Protein AF-A0A8C6X3R0-F1 (afdb_monomer_lite)

InterPro domains:
  IPR000834 Peptidase M14, carboxypeptidase A [PF00246] (27-53)

Radius of gyration: 21.79 Å; chains: 1; bounding box: 60×24×46 Å

Foldseek 3Di:
DVVVVVVVCVVVVVPPPPDPDPPPVVVVVLVVCCVVCVVPDDDDDPDDDPPPPPDDDDD

Secondary structure (DSSP, 8-state):
-HHHHHHHHHHHHTT-------HHHHHHHHHHHHHH-TTT---------TT--------

Structure (mmCIF, N/CA/C/O backbone):
data_AF-A0A8C6X3R0-F1
#
_entry.id   AF-A0A8C6X3R0-F1
#
loop_
_atom_site.group_PDB
_atom_site.id
_atom_site.type_symbol
_atom_site.label_atom_id
_atom_site.label_alt_id
_atom_site.label_comp_id
_atom_site.label_asym_id
_atom_site.label_entity_id
_atom_sit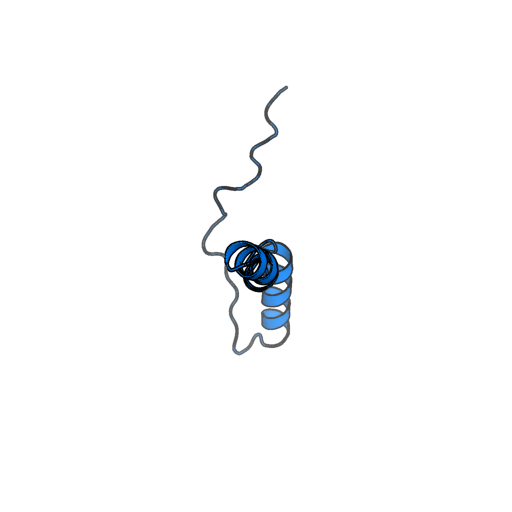e.label_seq_id
_atom_site.pdbx_PDB_ins_code
_atom_site.Cartn_x
_atom_site.Cartn_y
_atom_site.Cartn_z
_atom_site.occupancy
_atom_site.B_iso_or_equiv
_atom_site.auth_seq_id
_atom_site.auth_comp_id
_atom_site.auth_asym_id
_atom_site.auth_atom_id
_atom_site.pdbx_PDB_model_num
ATOM 1 N N . MET A 1 1 ? 40.781 -11.724 23.012 1.00 62.31 1 MET A N 1
ATOM 2 C CA . MET A 1 1 ? 40.725 -11.218 21.621 1.00 62.31 1 MET A CA 1
ATOM 3 C C . MET A 1 1 ? 39.434 -11.586 20.887 1.00 62.31 1 MET A C 1
ATOM 5 O O . MET A 1 1 ? 38.928 -10.733 20.184 1.00 62.31 1 MET A O 1
ATOM 9 N N . GLY A 1 2 ? 38.839 -12.774 21.080 1.00 76.38 2 GLY A N 1
ATOM 10 C CA . GLY A 1 2 ? 37.615 -13.162 20.348 1.00 76.38 2 GLY A CA 1
ATOM 11 C C . GLY A 1 2 ? 36.324 -12.409 20.717 1.00 76.38 2 GLY A C 1
ATOM 12 O O . GLY A 1 2 ? 35.507 -12.137 19.847 1.00 76.38 2 GLY A O 1
ATOM 13 N N . ILE A 1 3 ? 36.150 -12.015 21.984 1.00 78.44 3 ILE A N 1
ATOM 14 C CA . ILE A 1 3 ? 34.930 -11.322 22.450 1.00 78.44 3 ILE A CA 1
ATOM 15 C C . ILE A 1 3 ? 34.826 -9.901 21.883 1.00 78.44 3 ILE A C 1
ATOM 17 O O . ILE A 1 3 ? 33.742 -9.470 21.512 1.00 78.44 3 ILE A O 1
ATOM 21 N N . LEU A 1 4 ? 35.953 -9.195 21.751 1.00 77.62 4 LEU A N 1
ATOM 22 C CA . LEU A 1 4 ? 35.990 -7.857 21.157 1.00 77.62 4 LEU A CA 1
ATOM 23 C C . LEU A 1 4 ? 35.567 -7.893 19.681 1.00 77.62 4 LEU A C 1
ATOM 25 O O . LEU A 1 4 ? 34.788 -7.054 19.241 1.00 77.62 4 LEU A O 1
ATOM 29 N N . SER A 1 5 ? 36.028 -8.906 18.941 1.00 71.88 5 SER A N 1
ATOM 30 C CA . SER A 1 5 ? 35.621 -9.143 17.553 1.00 71.88 5 SER A CA 1
ATOM 31 C C . SER A 1 5 ? 34.136 -9.494 17.433 1.00 71.88 5 SER A C 1
ATOM 33 O O . SER A 1 5 ? 33.478 -9.026 16.510 1.00 71.88 5 SER A O 1
ATOM 35 N N . LEU A 1 6 ? 33.588 -10.269 18.377 1.00 72.06 6 LEU A N 1
ATOM 36 C CA . LEU A 1 6 ? 32.166 -10.618 18.396 1.00 72.06 6 LEU A CA 1
ATOM 37 C C . LEU A 1 6 ? 31.278 -9.396 18.688 1.00 72.06 6 LEU A C 1
ATOM 39 O O . LEU A 1 6 ? 30.273 -9.195 18.012 1.00 72.06 6 LEU A O 1
ATOM 43 N N . LEU A 1 7 ? 31.678 -8.544 19.638 1.00 77.75 7 LEU A N 1
ATOM 44 C CA . LEU A 1 7 ? 30.980 -7.290 19.950 1.00 77.75 7 LEU A CA 1
ATOM 45 C C . LEU A 1 7 ? 31.014 -6.291 18.785 1.00 77.75 7 LEU A C 1
ATOM 47 O O . LEU A 1 7 ? 30.048 -5.562 18.582 1.00 77.75 7 LEU A O 1
ATOM 51 N N . LEU A 1 8 ? 32.086 -6.289 17.991 1.00 77.06 8 LEU A N 1
ATOM 52 C CA . LEU A 1 8 ? 32.202 -5.444 16.800 1.00 77.06 8 LEU A CA 1
ATOM 53 C C . LEU A 1 8 ? 31.287 -5.902 15.647 1.00 77.06 8 LEU A C 1
ATOM 55 O O . LEU A 1 8 ? 30.929 -5.095 14.796 1.00 77.06 8 LEU A O 1
ATOM 59 N N . LEU A 1 9 ? 30.887 -7.178 15.632 1.00 71.12 9 LEU A N 1
ATOM 60 C CA . LEU A 1 9 ? 29.984 -7.769 14.636 1.00 71.12 9 LEU A CA 1
ATOM 61 C C . LEU A 1 9 ? 28.494 -7.627 14.992 1.00 71.12 9 LEU A C 1
ATOM 63 O O . LEU A 1 9 ? 27.652 -7.730 14.102 1.00 71.12 9 LEU A O 1
ATOM 67 N N . LEU A 1 10 ? 28.152 -7.343 16.256 1.00 69.12 10 LEU A N 1
ATOM 68 C CA . LEU A 1 10 ? 26.764 -7.127 16.700 1.00 69.12 10 LEU A CA 1
ATOM 69 C C . LEU A 1 10 ? 25.983 -6.068 15.885 1.00 69.12 10 LEU A C 1
ATOM 71 O O . LEU A 1 10 ? 24.825 -6.318 15.562 1.00 69.12 10 LEU A O 1
ATOM 75 N N . PRO A 1 11 ? 26.552 -4.908 15.502 1.00 68.69 11 PRO A N 1
ATOM 76 C CA . PRO A 1 11 ? 25.831 -3.899 14.722 1.00 68.69 11 PRO A CA 1
ATOM 77 C C . PRO A 1 11 ? 25.466 -4.372 13.310 1.00 68.69 11 PRO A C 1
ATOM 79 O O . PRO A 1 11 ? 24.514 -3.862 12.727 1.00 68.69 11 PRO A O 1
ATOM 82 N N . LEU A 1 12 ? 26.202 -5.350 12.765 1.00 67.69 12 LEU A N 1
ATOM 83 C CA . LEU A 1 12 ? 25.975 -5.884 11.421 1.00 67.69 12 LEU A CA 1
ATOM 84 C C . LEU A 1 12 ? 24.695 -6.735 11.351 1.00 67.69 12 LEU A C 1
ATOM 86 O O . LEU A 1 12 ? 24.082 -6.834 10.292 1.00 67.69 12 LEU A O 1
ATOM 90 N N . VAL A 1 13 ? 24.270 -7.319 12.479 1.00 66.69 13 VAL A N 1
ATOM 91 C CA . VAL A 1 13 ? 23.036 -8.120 12.580 1.00 66.69 13 VAL A CA 1
ATOM 92 C C . VAL A 1 13 ? 21.818 -7.294 13.029 1.00 66.69 13 VAL A C 1
ATOM 94 O O . VAL A 1 13 ? 20.683 -7.700 12.791 1.00 66.69 13 VAL A O 1
ATOM 97 N N . SER A 1 14 ? 22.019 -6.095 13.589 1.00 64.31 14 SER A N 1
ATOM 98 C CA . SER A 1 14 ? 20.945 -5.211 14.090 1.00 64.31 14 SER A CA 1
ATOM 99 C C . SER A 1 14 ? 20.116 -4.500 13.003 1.00 64.31 14 SER A C 1
ATOM 101 O O . SER A 1 14 ? 19.288 -3.654 13.326 1.00 64.31 14 SER A O 1
ATOM 103 N N . GLY A 1 15 ? 20.332 -4.806 11.720 1.00 63.12 15 GLY A N 1
ATOM 104 C CA . GLY A 1 15 ? 19.716 -4.106 10.585 1.00 63.12 15 GLY A CA 1
ATOM 105 C C . GLY A 1 15 ? 18.367 -4.649 10.102 1.00 63.12 15 GLY A C 1
ATOM 106 O O . GLY A 1 15 ? 17.797 -4.088 9.171 1.00 63.12 15 GLY A O 1
ATOM 107 N N . LEU A 1 16 ? 17.840 -5.728 10.688 1.00 60.19 16 LEU A N 1
ATOM 108 C CA . LEU A 1 16 ? 16.547 -6.299 10.284 1.00 60.19 16 LEU A CA 1
ATOM 109 C C . LEU A 1 16 ? 15.412 -5.795 11.183 1.00 60.19 16 LEU A C 1
ATOM 111 O O . LEU A 1 16 ? 14.747 -6.560 11.880 1.00 60.19 16 LEU A O 1
ATOM 115 N N . ASP A 1 17 ? 15.185 -4.482 11.155 1.00 60.31 17 ASP A N 1
ATOM 116 C CA . ASP A 1 17 ? 13.994 -3.861 11.738 1.00 60.31 17 ASP A CA 1
ATOM 117 C C . ASP A 1 17 ? 12.803 -4.091 10.787 1.00 60.31 17 ASP A C 1
ATOM 119 O O . ASP A 1 17 ? 12.437 -3.244 9.974 1.00 60.31 17 ASP A O 1
ATOM 123 N N . PHE A 1 18 ? 12.199 -5.283 10.832 1.00 57.59 18 PHE A N 1
ATOM 124 C CA . PHE A 1 18 ? 10.963 -5.586 10.096 1.00 57.59 18 PHE A CA 1
ATOM 125 C C . PHE A 1 18 ? 9.752 -4.941 10.776 1.00 57.59 18 PHE A C 1
ATOM 127 O O . PHE A 1 18 ? 8.841 -5.618 11.267 1.00 57.59 18 PHE A O 1
ATOM 134 N N . ARG A 1 19 ? 9.730 -3.613 10.855 1.00 58.78 19 ARG A N 1
ATOM 135 C CA . ARG A 1 19 ? 8.611 -2.896 11.459 1.00 58.78 19 ARG A CA 1
ATOM 136 C C . ARG A 1 19 ? 7.574 -2.521 10.419 1.00 58.78 19 ARG A C 1
ATOM 138 O O . ARG A 1 19 ? 7.607 -1.463 9.806 1.00 58.78 19 ARG A O 1
ATOM 145 N N . TYR A 1 20 ? 6.591 -3.403 10.277 1.00 55.91 20 TYR A N 1
ATOM 146 C CA . TYR A 1 20 ? 5.328 -3.097 9.617 1.00 55.91 20 TYR A CA 1
ATOM 147 C C . TYR A 1 20 ? 4.540 -2.074 10.447 1.00 55.91 20 TYR A C 1
ATOM 149 O O . TYR A 1 20 ? 3.822 -2.448 11.370 1.00 55.91 20 TYR A O 1
ATOM 157 N N . HIS A 1 21 ? 4.653 -0.785 10.113 1.00 59.75 21 HIS A N 1
ATOM 158 C CA . HIS A 1 21 ? 3.882 0.294 10.755 1.00 59.75 21 HIS A CA 1
ATOM 159 C C . HIS A 1 21 ? 3.107 1.179 9.777 1.00 59.75 21 HIS A C 1
ATOM 161 O O . HIS A 1 21 ? 2.884 2.355 10.055 1.00 59.75 21 HIS A O 1
ATOM 167 N N . HIS A 1 22 ? 2.626 0.645 8.648 1.00 62.62 22 HIS A N 1
ATOM 168 C CA . HIS A 1 22 ? 1.850 1.480 7.727 1.00 62.62 22 HIS A CA 1
ATOM 169 C C . HIS A 1 22 ? 0.637 0.834 7.059 1.00 62.62 22 HIS A C 1
ATOM 171 O O . HIS A 1 22 ? 0.533 0.708 5.845 1.00 62.62 22 HIS A O 1
ATOM 177 N N . THR A 1 23 ? -0.373 0.527 7.8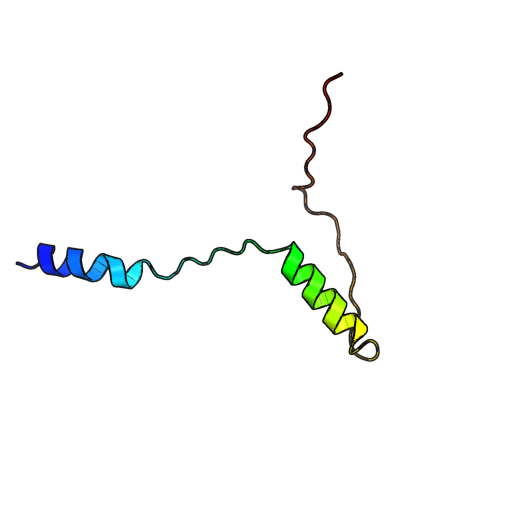76 1.00 64.62 23 THR A N 1
ATOM 178 C CA . THR A 1 23 ? -1.721 0.179 7.393 1.00 64.62 23 THR A CA 1
ATOM 179 C C . THR A 1 23 ? -2.331 1.289 6.526 1.00 64.62 23 THR A C 1
ATOM 181 O O . THR A 1 23 ? -2.999 0.997 5.543 1.00 64.62 23 THR A O 1
ATOM 184 N N . LYS A 1 24 ? -2.088 2.564 6.868 1.00 72.81 24 LYS A N 1
ATOM 185 C CA . LYS A 1 24 ? -2.677 3.714 6.161 1.00 72.81 24 LYS A CA 1
ATOM 186 C C . LYS A 1 24 ? -2.057 3.971 4.787 1.00 72.81 24 LYS A C 1
ATOM 188 O O . LYS A 1 24 ? -2.800 4.205 3.842 1.00 72.81 24 LYS A O 1
ATOM 193 N N . GLU A 1 25 ? -0.730 3.930 4.668 1.00 80.00 25 GLU A N 1
ATOM 194 C CA . GLU A 1 25 ? -0.076 4.085 3.360 1.00 80.00 25 GLU A CA 1
ATOM 195 C C . GLU A 1 25 ? -0.389 2.910 2.439 1.00 80.00 25 GLU A C 1
ATOM 197 O O . GLU A 1 25 ? -0.686 3.119 1.267 1.00 80.00 25 GLU A O 1
ATOM 202 N N . LEU A 1 26 ? -0.429 1.687 2.978 1.00 83.38 26 LEU A N 1
ATOM 203 C CA . LEU A 1 26 ? -0.839 0.519 2.206 1.00 83.38 26 LEU A CA 1
ATOM 204 C C . LEU A 1 26 ? -2.285 0.652 1.703 1.00 83.38 26 LEU A C 1
ATOM 206 O O . LEU A 1 26 ? -2.565 0.354 0.546 1.00 83.38 26 LEU A O 1
ATOM 210 N N . GLU A 1 27 ? -3.206 1.135 2.542 1.00 85.19 27 GLU A N 1
ATOM 211 C CA . GLU A 1 27 ? -4.588 1.395 2.127 1.00 85.19 27 GLU A CA 1
ATOM 212 C C . GLU A 1 27 ? -4.660 2.449 1.010 1.00 85.19 27 GLU A C 1
ATOM 214 O O . GLU A 1 27 ? -5.408 2.271 0.046 1.00 85.19 27 GLU A O 1
ATOM 219 N N . ALA A 1 28 ? -3.879 3.529 1.112 1.00 88.06 28 ALA A N 1
ATOM 220 C CA . ALA A 1 28 ? -3.811 4.562 0.080 1.00 88.06 28 ALA A CA 1
ATOM 221 C C . ALA A 1 28 ? -3.273 4.002 -1.246 1.00 88.06 28 ALA A C 1
ATOM 223 O O . ALA A 1 28 ? -3.897 4.202 -2.289 1.00 88.06 28 ALA A O 1
ATOM 224 N N . PHE A 1 29 ? -2.189 3.227 -1.190 1.00 90.00 29 PHE A N 1
ATOM 225 C CA . PHE A 1 29 ? -1.605 2.558 -2.349 1.00 90.00 29 PHE A CA 1
ATOM 226 C C . PHE A 1 29 ? -2.604 1.615 -3.035 1.00 90.00 29 PHE A C 1
ATOM 228 O O . PHE A 1 29 ? -2.797 1.680 -4.248 1.00 90.00 29 PHE A O 1
ATOM 235 N N . LEU A 1 30 ? -3.301 0.769 -2.269 1.00 91.19 30 LEU A N 1
ATOM 236 C CA . LEU A 1 30 ? -4.284 -0.162 -2.828 1.00 91.19 30 LEU A CA 1
ATOM 237 C C . LEU A 1 30 ? -5.455 0.568 -3.503 1.00 91.19 30 LEU A C 1
ATOM 239 O O . LEU A 1 30 ? -5.916 0.143 -4.565 1.00 91.19 30 LEU A O 1
ATOM 243 N N . LYS A 1 31 ? -5.919 1.683 -2.922 1.00 91.50 31 LYS A N 1
ATOM 244 C CA . LYS A 1 31 ? -6.952 2.534 -3.538 1.00 91.50 31 LYS A CA 1
ATOM 245 C C . LYS A 1 31 ? -6.465 3.175 -4.833 1.00 91.50 31 LYS A C 1
ATOM 247 O O . LYS A 1 31 ? -7.224 3.250 -5.796 1.00 91.50 31 LYS A O 1
ATOM 252 N N . GLU A 1 32 ? -5.217 3.625 -4.871 1.00 94.19 32 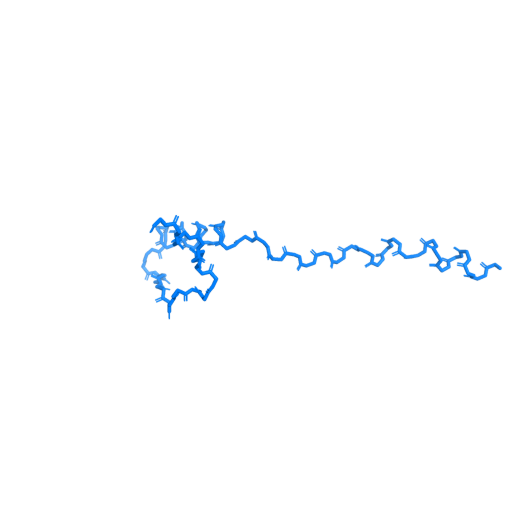GLU A N 1
ATOM 253 C CA . GLU A 1 32 ? -4.617 4.208 -6.070 1.00 94.19 32 GLU A CA 1
ATOM 254 C C . GLU A 1 32 ? -4.498 3.182 -7.203 1.00 94.19 32 GLU A C 1
ATOM 256 O O . GLU A 1 32 ? -4.919 3.452 -8.329 1.00 94.19 32 GLU A O 1
ATOM 261 N N . VAL A 1 33 ? -4.025 1.971 -6.903 1.00 94.19 33 VAL A N 1
ATOM 262 C CA . VAL A 1 33 ? -3.963 0.868 -7.873 1.00 94.19 33 VAL A CA 1
ATOM 263 C C . VAL A 1 33 ? -5.357 0.527 -8.403 1.00 94.19 33 VAL A C 1
ATOM 265 O O . VAL A 1 33 ? -5.534 0.395 -9.615 1.00 94.19 33 VAL A O 1
ATOM 268 N N . GLN A 1 34 ? -6.359 0.459 -7.520 1.00 94.06 34 GLN A N 1
ATOM 269 C CA . GLN A 1 34 ? -7.743 0.204 -7.919 1.00 94.06 34 GLN A CA 1
ATOM 270 C C . GLN A 1 34 ? -8.310 1.300 -8.828 1.00 94.06 34 GLN A C 1
ATOM 2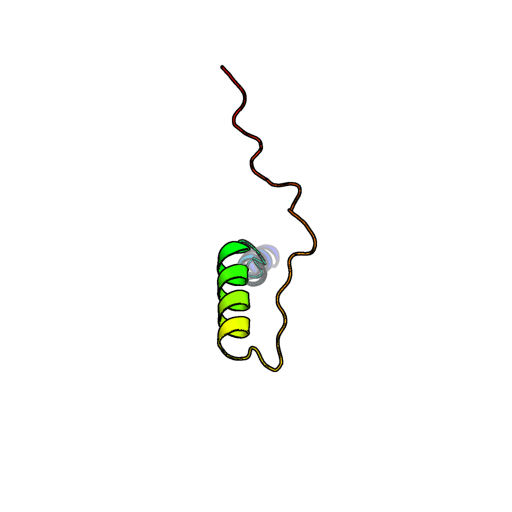72 O O . GLN A 1 34 ? -9.022 1.003 -9.790 1.00 94.06 34 GLN A O 1
ATOM 277 N N . LYS A 1 35 ? -7.978 2.565 -8.554 1.00 92.81 35 LYS A N 1
ATOM 278 C CA . LYS A 1 35 ? -8.370 3.708 -9.386 1.00 92.81 35 LYS A CA 1
ATOM 279 C C . LYS A 1 35 ? -7.708 3.671 -10.765 1.00 92.81 35 LYS A C 1
ATOM 281 O O . LYS A 1 35 ? -8.361 4.002 -11.751 1.00 92.81 35 LYS A O 1
ATOM 286 N N . ASN A 1 36 ? -6.437 3.283 -10.832 1.00 96.25 36 ASN A N 1
ATOM 287 C CA . ASN A 1 36 ? -5.668 3.277 -12.076 1.00 96.25 36 ASN A CA 1
ATOM 288 C C . ASN A 1 36 ? -6.006 2.075 -12.973 1.00 96.25 36 ASN A C 1
ATOM 290 O O . ASN A 1 36 ? -5.947 2.194 -14.195 1.00 96.25 36 ASN A O 1
ATOM 294 N N . TYR A 1 37 ? -6.400 0.939 -12.387 1.00 94.81 37 TYR A N 1
ATOM 295 C CA . TYR A 1 37 ? -6.638 -0.310 -13.119 1.00 94.81 37 TYR A CA 1
ATOM 296 C C . TYR A 1 37 ? -7.970 -0.995 -12.755 1.00 94.81 37 TYR A C 1
ATOM 298 O O . TYR A 1 37 ? -7.980 -2.185 -12.419 1.00 94.81 37 TYR A O 1
ATOM 306 N N . PRO A 1 38 ? -9.122 -0.306 -12.853 1.00 89.81 38 PRO A N 1
ATOM 307 C CA . PRO A 1 38 ? -10.406 -0.830 -12.377 1.00 89.81 38 PRO A CA 1
ATOM 308 C C . PRO A 1 38 ? -10.891 -2.069 -13.145 1.00 89.81 38 PRO A C 1
ATOM 310 O O . PRO A 1 38 ? -11.678 -2.848 -12.623 1.00 89.81 38 PRO A O 1
ATOM 313 N N . ALA A 1 39 ? -10.413 -2.279 -14.376 1.00 93.75 39 ALA A N 1
ATOM 314 C CA . ALA A 1 39 ? -10.790 -3.429 -15.198 1.00 93.75 39 ALA A CA 1
ATOM 315 C C . ALA A 1 39 ? -10.212 -4.764 -14.693 1.00 93.75 39 ALA A C 1
ATOM 317 O O . ALA A 1 39 ? -10.751 -5.820 -15.014 1.00 93.75 39 ALA A O 1
ATOM 318 N N . ILE A 1 40 ? -9.115 -4.725 -13.929 1.00 90.38 40 ILE A N 1
ATOM 319 C CA . ILE A 1 40 ? -8.385 -5.922 -13.474 1.00 90.38 40 ILE A CA 1
ATOM 320 C C . ILE A 1 40 ? -8.186 -5.963 -11.955 1.00 90.38 40 ILE A C 1
ATOM 322 O O . ILE A 1 40 ? -7.544 -6.877 -11.442 1.00 90.38 40 ILE A O 1
ATOM 326 N N . THR A 1 41 ? -8.718 -4.984 -11.220 1.00 92.00 41 THR A N 1
ATOM 327 C CA . THR A 1 41 ? -8.570 -4.905 -9.763 1.00 92.00 41 THR A CA 1
ATOM 328 C C . THR A 1 41 ? -9.907 -4.654 -9.081 1.00 92.00 41 THR A C 1
ATOM 330 O O . THR A 1 41 ? -10.710 -3.835 -9.520 1.00 92.00 41 THR A O 1
ATOM 333 N N . HIS A 1 42 ? -10.137 -5.358 -7.971 1.00 89.50 42 HIS A N 1
ATOM 334 C CA . HIS A 1 42 ? -11.327 -5.196 -7.145 1.00 89.50 42 HIS A CA 1
ATOM 335 C C . HIS A 1 42 ? -10.922 -5.146 -5.670 1.00 89.50 42 HIS A C 1
ATOM 337 O O . HIS A 1 42 ? -10.519 -6.154 -5.089 1.00 89.50 42 HIS A O 1
ATOM 343 N N . LEU A 1 43 ? -10.996 -3.956 -5.071 1.00 90.69 43 LEU A N 1
ATOM 344 C CA . LEU A 1 43 ? -10.609 -3.716 -3.682 1.00 90.69 43 LEU A CA 1
ATOM 345 C C . LEU A 1 43 ? -11.835 -3.827 -2.765 1.00 90.69 43 LEU A C 1
ATOM 347 O O . LEU A 1 43 ? -12.813 -3.111 -2.960 1.00 90.69 43 LEU A O 1
ATOM 351 N N . TYR A 1 44 ? -11.780 -4.689 -1.745 1.00 86.94 44 TYR A N 1
ATOM 352 C CA . TYR A 1 44 ? -12.857 -4.854 -0.761 1.00 86.94 44 TYR A CA 1
ATOM 353 C C . TYR A 1 44 ? -12.316 -5.045 0.662 1.00 86.94 44 TYR A C 1
ATOM 355 O O . TYR A 1 44 ? -11.210 -5.542 0.866 1.00 86.94 44 TYR A O 1
ATOM 363 N N . SER A 1 45 ? -13.104 -4.634 1.661 1.00 83.75 45 SER A N 1
ATOM 364 C CA . SER A 1 45 ? -12.787 -4.851 3.076 1.00 83.75 45 SER A CA 1
ATOM 365 C C . SER A 1 45 ? -13.393 -6.170 3.551 1.00 83.75 45 SER A C 1
ATOM 367 O O . SER A 1 45 ? -14.586 -6.402 3.375 1.00 83.75 45 SER A O 1
ATOM 369 N N . ILE A 1 46 ? -12.578 -7.013 4.186 1.00 85.19 46 ILE A N 1
ATOM 370 C CA . ILE A 1 46 ? -13.006 -8.290 4.785 1.00 85.19 46 ILE A CA 1
ATOM 371 C C . ILE A 1 46 ? -13.478 -8.153 6.241 1.00 85.19 46 ILE A C 1
ATOM 373 O O . ILE A 1 46 ? -13.877 -9.136 6.856 1.00 85.19 46 ILE A O 1
ATOM 377 N N . GLY A 1 47 ? -13.418 -6.946 6.811 1.00 78.00 47 GLY A N 1
ATOM 378 C CA . GLY A 1 47 ? -13.749 -6.687 8.209 1.00 78.00 47 GLY A CA 1
ATOM 379 C C . GLY A 1 47 ? -12.899 -5.574 8.818 1.00 78.00 47 GLY A C 1
ATOM 380 O O . GLY A 1 47 ? -11.873 -5.168 8.269 1.00 78.00 47 GLY A O 1
ATOM 381 N N . LYS A 1 48 ? -13.337 -5.059 9.969 1.00 75.50 48 LYS A N 1
ATOM 382 C CA . LYS A 1 48 ? -12.578 -4.070 10.746 1.00 75.50 48 LYS A CA 1
ATOM 383 C C . LYS A 1 48 ? -11.631 -4.797 11.699 1.00 75.50 48 LYS A C 1
ATOM 385 O O . LYS A 1 48 ? -12.029 -5.761 12.344 1.00 75.50 48 LYS A O 1
ATOM 390 N N . SER A 1 49 ? -10.391 -4.321 11.800 1.00 74.38 49 SER A N 1
ATOM 391 C CA . SER A 1 49 ? -9.445 -4.829 12.800 1.00 74.38 49 SER A CA 1
ATOM 392 C C . SER A 1 49 ? -9.988 -4.603 14.216 1.00 74.38 49 SER A C 1
ATOM 394 O O . SER A 1 49 ? -10.589 -3.563 14.494 1.00 74.38 49 SER A O 1
ATOM 396 N N . VAL A 1 50 ? -9.729 -5.551 15.123 1.00 69.38 50 VAL A N 1
ATOM 397 C CA . VAL A 1 50 ? -10.056 -5.457 16.561 1.00 69.38 50 VAL A CA 1
ATOM 398 C C . VAL A 1 50 ? -9.395 -4.255 17.238 1.00 69.38 50 VAL A C 1
ATOM 400 O O . VAL A 1 50 ? -9.878 -3.764 18.250 1.00 69.38 50 VAL A O 1
ATOM 403 N N . GLN A 1 51 ? -8.325 -3.727 16.642 1.00 63.50 51 GLN A N 1
ATOM 404 C CA . GLN A 1 51 ? -7.610 -2.541 17.104 1.00 63.50 51 GLN A CA 1
ATOM 405 C C . GLN A 1 51 ? -8.278 -1.231 16.644 1.00 63.50 51 GLN A C 1
ATOM 407 O O . GLN A 1 51 ? -7.617 -0.212 16.430 1.00 63.50 51 GLN A O 1
ATOM 412 N N . GLY A 1 52 ? -9.603 -1.235 16.477 1.00 53.09 52 GLY A N 1
ATOM 413 C CA . GLY A 1 52 ? -10.369 0.002 16.464 1.00 53.09 52 GLY A CA 1
ATOM 414 C C . GLY A 1 52 ? -10.172 0.677 17.817 1.00 53.09 52 GLY A C 1
ATOM 415 O O . GLY A 1 52 ? -10.463 0.068 18.839 1.00 53.09 52 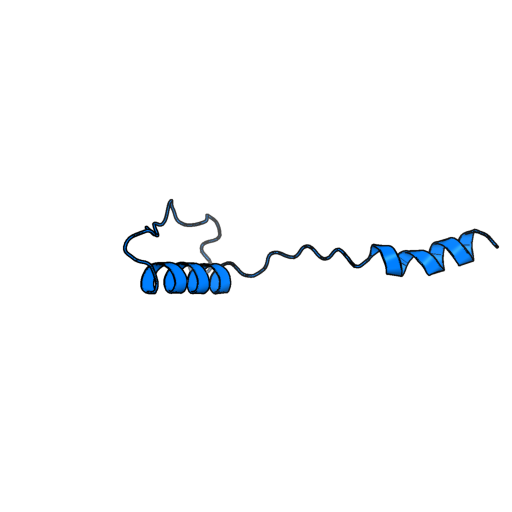GLY A O 1
ATOM 416 N N . LYS A 1 53 ? -9.627 1.900 17.843 1.00 55.50 53 LYS A N 1
ATOM 417 C CA . LYS A 1 53 ? -9.530 2.735 19.051 1.00 55.50 53 LYS A CA 1
ATOM 418 C C . LYS A 1 53 ? -10.914 2.849 19.721 1.00 55.50 53 LYS A C 1
ATOM 420 O O . LYS A 1 53 ? -11.661 3.779 19.441 1.00 55.50 53 LYS A O 1
ATOM 425 N N . ALA A 1 54 ? -11.242 1.927 20.617 1.00 45.28 54 ALA A N 1
ATOM 426 C CA . ALA A 1 54 ? -12.270 2.089 21.630 1.00 45.28 54 ALA A CA 1
ATOM 427 C C . ALA A 1 54 ? -11.572 2.694 22.849 1.00 45.28 54 ALA A C 1
ATOM 429 O O . ALA A 1 54 ? -11.083 2.000 23.733 1.00 45.28 54 ALA A O 1
ATOM 430 N N . GLY A 1 55 ? -11.427 4.012 22.816 1.00 48.59 55 GLY A N 1
ATOM 431 C CA . GLY A 1 55 ? -10.816 4.791 23.882 1.00 48.59 55 GLY A CA 1
ATOM 432 C C . GLY A 1 55 ? -11.481 6.152 23.965 1.00 48.59 55 GLY A C 1
ATOM 433 O O . GLY A 1 55 ? -10.796 7.155 23.854 1.00 48.59 55 GLY A O 1
ATOM 434 N N . CYS A 1 56 ? -12.810 6.168 24.061 1.00 51.41 56 CYS A N 1
ATOM 435 C CA . CYS A 1 56 ? -13.583 7.296 24.572 1.00 51.41 56 CYS A CA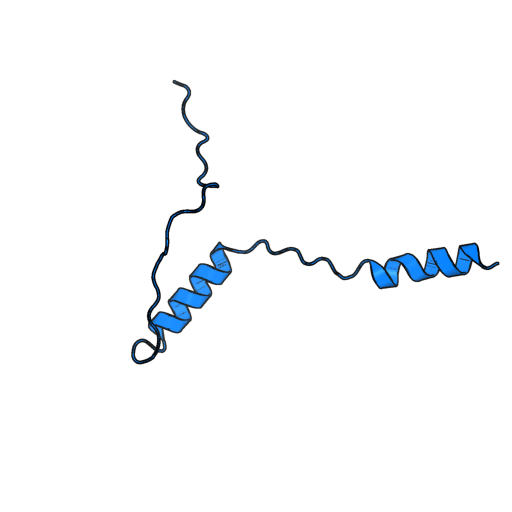 1
ATOM 436 C C . CYS A 1 56 ? -14.932 6.759 25.059 1.00 51.41 56 CYS A C 1
ATOM 438 O O . CYS A 1 56 ? -15.771 6.347 24.263 1.00 51.41 56 CYS A O 1
ATOM 440 N N . GLY A 1 57 ? -15.099 6.737 26.376 1.00 50.12 57 GLY A N 1
ATOM 441 C CA . GLY A 1 57 ? -16.306 6.323 27.082 1.00 50.12 57 GLY A CA 1
ATOM 442 C C . GLY A 1 57 ? -16.122 6.654 28.556 1.00 50.12 57 GLY A C 1
ATOM 443 O O . GLY A 1 57 ? -15.753 5.792 29.344 1.00 50.12 57 GLY A O 1
ATOM 444 N N . GLY A 1 58 ? -16.265 7.937 28.879 1.00 49.69 58 GLY A N 1
ATOM 445 C CA . GLY A 1 58 ? -16.077 8.500 30.211 1.00 49.69 58 GLY A CA 1
ATOM 446 C C . GLY A 1 58 ? -16.657 9.909 30.252 1.00 49.69 58 GLY A C 1
ATOM 447 O O . GLY A 1 58 ? -15.928 10.897 30.208 1.00 49.69 58 GLY A O 1
ATOM 448 N N . SER A 1 59 ? -17.981 9.991 30.243 1.00 45.16 59 SER A N 1
ATOM 449 C CA . SER A 1 59 ? -18.768 11.101 30.783 1.00 45.16 59 SER A CA 1
ATOM 450 C C . SER A 1 59 ? -20.031 10.513 31.379 1.00 45.16 59 SER A C 1
ATOM 452 O O . SER A 1 59 ? -20.582 9.593 30.733 1.00 45.16 59 SER A O 1
#

Sequence (59 aa):
MGILSLLLLLPLVSGLDFRYHHTKELEAFLKEVQKNYPAITHLYSIGKSVQGKAGCGGS

pLDDT: mean 73.8, std 14.87, range [45.16, 96.25]

Organism: Naja naja (NCBI:txid35670)